Protein AF-A0A200RAP2-F1 (afdb_monomer_lite)

Sequence (108 aa):
MAIATTAAVVMPEDGCTEELTEMSPCLPYISSPQSNLSSSPSNSCCVQFNWAFDTGRVTCLCHLIHQPFLMGFHVSVTRILSLSSICPRTDAAKFPSRISLKDFCEGT

Radius of gyration: 17.09 Å; chains: 1; bounding box: 29×46×60 Å

Structure (mmCIF, N/CA/C/O backbone):
data_AF-A0A200RAP2-F1
#
_entry.id   AF-A0A200RAP2-F1
#
loop_
_atom_site.group_PDB
_atom_site.id
_atom_site.type_symbol
_atom_site.label_atom_id
_atom_site.label_alt_id
_atom_site.label_comp_id
_atom_site.label_asym_id
_atom_site.label_entity_id
_atom_site.label_seq_id
_atom_site.pdbx_PDB_ins_code
_atom_site.Cartn_x
_atom_site.Cartn_y
_atom_site.Cartn_z
_atom_site.occupancy
_atom_site.B_iso_or_equiv
_atom_site.auth_seq_id
_atom_site.auth_comp_id
_atom_site.auth_asym_id
_atom_site.auth_atom_id
_atom_site.pdbx_PDB_model_num
ATOM 1 N N . MET A 1 1 ? 16.059 -27.310 42.584 1.00 37.50 1 MET A N 1
ATOM 2 C CA . MET A 1 1 ? 16.385 -26.341 41.516 1.00 37.50 1 MET A CA 1
ATOM 3 C C . MET A 1 1 ? 15.495 -26.678 40.331 1.00 37.50 1 MET A C 1
ATOM 5 O O . MET A 1 1 ? 15.626 -27.777 39.815 1.00 37.50 1 MET A O 1
ATOM 9 N N . ALA A 1 2 ? 14.528 -25.825 39.988 1.00 41.88 2 ALA A N 1
ATOM 10 C CA . ALA A 1 2 ? 13.599 -26.057 38.880 1.00 41.88 2 ALA A CA 1
ATOM 11 C C . ALA A 1 2 ? 13.950 -25.096 37.738 1.00 41.88 2 ALA A C 1
ATOM 13 O O . ALA A 1 2 ? 13.946 -23.883 37.931 1.00 41.88 2 ALA A O 1
ATOM 14 N N . ILE A 1 3 ? 14.308 -25.649 36.583 1.00 49.78 3 ILE A N 1
ATOM 15 C CA . ILE A 1 3 ? 14.545 -24.906 35.344 1.00 49.78 3 ILE A CA 1
ATOM 16 C C . ILE A 1 3 ? 13.190 -24.634 34.689 1.00 49.78 3 ILE A C 1
ATOM 18 O O . ILE A 1 3 ? 12.523 -25.553 34.223 1.00 49.78 3 ILE A O 1
ATOM 22 N N . ALA A 1 4 ? 12.764 -23.373 34.700 1.00 50.06 4 ALA A N 1
ATOM 23 C CA . ALA A 1 4 ? 11.610 -22.926 33.938 1.00 50.06 4 ALA A CA 1
ATOM 24 C C . ALA A 1 4 ? 12.027 -22.790 32.468 1.00 50.06 4 ALA A C 1
ATOM 26 O O . ALA A 1 4 ? 12.693 -21.831 32.087 1.00 50.06 4 ALA A O 1
ATOM 27 N N . THR A 1 5 ? 11.662 -23.767 31.644 1.00 55.59 5 THR A N 1
ATOM 28 C CA . THR A 1 5 ? 11.638 -23.619 30.189 1.00 55.59 5 THR A CA 1
ATOM 29 C C . THR A 1 5 ? 10.433 -22.758 29.831 1.00 55.59 5 THR A C 1
ATOM 31 O O . THR A 1 5 ? 9.314 -23.247 29.689 1.00 55.59 5 THR A O 1
ATOM 34 N N . THR A 1 6 ? 10.638 -21.449 29.714 1.00 54.50 6 THR A N 1
ATOM 35 C CA . THR A 1 6 ? 9.684 -20.585 29.022 1.00 54.50 6 THR A CA 1
ATOM 36 C C . THR A 1 6 ? 9.646 -21.018 27.563 1.00 54.50 6 THR A C 1
ATOM 38 O O . THR A 1 6 ? 10.637 -20.918 26.841 1.00 54.50 6 THR A O 1
ATOM 41 N N . ALA A 1 7 ? 8.502 -21.557 27.145 1.00 56.03 7 ALA A N 1
ATOM 42 C CA . ALA A 1 7 ? 8.200 -21.780 25.744 1.00 56.03 7 ALA A CA 1
ATOM 43 C C . ALA A 1 7 ? 8.380 -20.448 25.009 1.00 56.03 7 ALA A C 1
ATOM 45 O O . ALA A 1 7 ? 7.708 -19.466 25.330 1.00 56.03 7 ALA A O 1
ATOM 46 N N . ALA A 1 8 ? 9.308 -20.404 24.054 1.00 54.09 8 ALA A N 1
ATOM 47 C CA . ALA A 1 8 ? 9.323 -19.337 23.074 1.00 54.09 8 ALA A CA 1
ATOM 48 C C . ALA A 1 8 ? 7.969 -19.395 22.362 1.00 54.09 8 ALA A C 1
ATOM 50 O O . ALA A 1 8 ? 7.665 -20.367 21.668 1.00 54.09 8 ALA A O 1
ATOM 51 N N . VAL A 1 9 ? 7.125 -18.395 22.604 1.00 47.84 9 VAL A N 1
ATOM 52 C CA . VAL A 1 9 ? 5.969 -18.123 21.756 1.00 47.84 9 VAL A CA 1
ATOM 53 C C . VAL A 1 9 ? 6.564 -17.760 20.405 1.00 47.84 9 VAL A C 1
ATOM 55 O O . VAL A 1 9 ? 6.994 -16.633 20.192 1.00 47.84 9 VAL A O 1
ATOM 58 N N . VAL A 1 10 ? 6.681 -18.746 19.520 1.00 50.34 10 VAL A N 1
ATOM 59 C CA . VAL A 1 10 ? 6.954 -18.491 18.111 1.00 50.34 10 VAL A CA 1
ATOM 60 C C . VAL A 1 10 ? 5.642 -17.945 17.564 1.00 50.34 10 VAL A C 1
ATOM 62 O O . VAL A 1 10 ? 4.779 -18.694 17.108 1.00 50.34 10 VAL A O 1
ATOM 65 N N . MET A 1 11 ? 5.426 -16.643 17.744 1.00 47.38 11 MET A N 1
ATOM 66 C CA . MET A 1 11 ? 4.393 -15.944 16.995 1.00 47.38 11 MET A CA 1
ATOM 67 C C . MET A 1 11 ? 4.786 -16.085 15.512 1.00 47.38 11 MET A C 1
ATOM 69 O O . MET A 1 11 ? 5.976 -16.065 15.201 1.00 47.38 11 MET A O 1
ATOM 73 N N . PRO A 1 12 ? 3.858 -16.309 14.574 1.00 46.38 12 PRO A N 1
ATOM 74 C CA . PRO A 1 12 ? 4.171 -16.135 13.161 1.00 46.38 12 PRO A CA 1
ATOM 75 C C . PRO A 1 12 ? 4.514 -14.646 12.960 1.00 46.38 12 PRO A C 1
ATOM 77 O O . PRO A 1 12 ? 3.617 -13.814 12.874 1.00 46.38 12 PRO A O 1
ATOM 80 N N . GLU A 1 13 ? 5.797 -14.280 13.029 1.00 49.12 13 GLU A N 1
ATOM 81 C CA . GLU A 1 13 ? 6.250 -12.885 13.202 1.00 49.12 13 GLU A CA 1
ATOM 82 C C . GLU A 1 13 ? 6.386 -12.103 11.892 1.00 49.12 13 GLU A C 1
ATOM 84 O O . GLU A 1 13 ? 7.290 -11.295 11.750 1.00 49.12 13 GLU A O 1
ATOM 89 N N . ASP A 1 14 ? 5.468 -12.276 10.949 1.00 58.53 14 ASP A N 1
ATOM 90 C CA . ASP A 1 14 ? 5.242 -11.248 9.927 1.00 58.53 14 ASP A CA 1
ATOM 91 C C . ASP A 1 14 ? 3.802 -10.759 10.085 1.00 58.53 14 ASP A C 1
ATOM 93 O O . ASP A 1 14 ? 2.923 -10.955 9.246 1.00 58.53 14 ASP A O 1
ATOM 97 N N . GLY A 1 15 ? 3.527 -10.161 11.245 1.00 73.44 15 GLY A N 1
ATOM 98 C CA . GLY A 1 15 ? 2.328 -9.352 11.407 1.00 73.44 15 GLY A CA 1
ATOM 99 C C . GLY A 1 15 ? 2.391 -8.158 10.455 1.00 73.44 15 GLY A C 1
ATOM 100 O O . GLY A 1 15 ? 3.454 -7.596 10.210 1.00 73.44 15 GLY A O 1
ATOM 101 N N . CYS A 1 16 ? 1.244 -7.703 9.962 1.00 81.75 16 CYS A N 1
ATOM 102 C CA . CYS A 1 16 ? 1.189 -6.582 9.022 1.00 81.75 16 CYS A CA 1
ATOM 103 C C . CYS A 1 16 ? 1.646 -5.231 9.595 1.00 81.75 16 CYS A C 1
ATOM 105 O O . CYS A 1 16 ? 1.628 -4.235 8.886 1.00 81.75 16 CYS A O 1
ATOM 107 N N . THR A 1 17 ? 2.046 -5.157 10.863 1.00 84.44 17 THR A N 1
ATOM 108 C CA . THR A 1 17 ? 2.414 -3.910 11.541 1.00 84.44 17 THR A CA 1
ATOM 109 C C . THR A 1 17 ? 3.593 -3.198 10.883 1.00 84.44 17 THR A C 1
ATOM 111 O O . THR A 1 17 ? 3.511 -1.990 10.672 1.00 84.44 17 THR A O 1
ATOM 114 N N . GLU A 1 18 ? 4.671 -3.913 10.553 1.00 84.62 18 GLU A N 1
ATOM 115 C CA . GLU A 1 18 ? 5.845 -3.321 9.891 1.00 84.62 18 GLU A CA 1
ATOM 116 C C . GLU A 1 18 ? 5.463 -2.798 8.505 1.00 84.62 18 GLU A C 1
ATOM 118 O O . GLU A 1 18 ? 5.650 -1.622 8.202 1.00 84.62 18 GLU A O 1
ATOM 123 N N . GLU A 1 19 ? 4.765 -3.627 7.734 1.00 86.06 19 GLU A N 1
ATOM 124 C CA . GLU A 1 19 ? 4.291 -3.284 6.399 1.00 86.06 19 GLU A CA 1
ATOM 125 C C . GLU A 1 19 ? 3.381 -2.057 6.376 1.00 86.06 19 GLU A C 1
ATOM 127 O O . GLU A 1 19 ? 3.510 -1.135 5.570 1.00 86.06 19 GLU A O 1
ATOM 132 N N . LEU A 1 20 ? 2.437 -2.030 7.307 1.00 84.50 20 LEU A N 1
ATOM 133 C CA . LEU A 1 20 ? 1.499 -0.938 7.459 1.00 84.50 20 LEU A CA 1
ATOM 134 C C . LEU A 1 20 ? 2.191 0.332 7.970 1.00 84.50 20 LEU A C 1
ATOM 136 O O . LEU A 1 20 ? 1.756 1.437 7.638 1.00 84.50 20 LEU A O 1
ATOM 140 N N . THR A 1 21 ? 3.285 0.193 8.723 1.00 87.31 21 THR A N 1
ATOM 141 C CA . THR A 1 21 ? 4.147 1.314 9.122 1.00 87.31 21 THR A CA 1
ATOM 142 C C . THR A 1 21 ? 4.885 1.883 7.915 1.00 87.31 21 THR A C 1
ATOM 144 O O . THR A 1 21 ? 4.947 3.105 7.753 1.00 87.31 21 THR A O 1
ATOM 147 N N . GLU A 1 22 ? 5.366 1.034 7.011 1.00 88.44 22 GLU A N 1
ATOM 148 C CA . GLU A 1 22 ? 5.960 1.468 5.748 1.00 88.44 22 GLU A CA 1
ATOM 149 C C . GLU A 1 22 ? 4.955 2.156 4.815 1.00 88.44 22 GLU A C 1
ATOM 151 O O . GLU A 1 22 ? 5.338 3.028 4.034 1.00 88.44 22 GLU A O 1
ATOM 156 N N . MET A 1 23 ? 3.660 1.840 4.939 1.00 85.94 23 MET A N 1
ATOM 157 C CA . MET A 1 23 ? 2.569 2.543 4.249 1.00 85.94 23 MET A CA 1
ATOM 158 C C . MET A 1 23 ? 2.178 3.877 4.907 1.00 85.94 23 MET A C 1
ATOM 160 O O . MET A 1 23 ? 1.308 4.586 4.388 1.00 85.94 23 MET A O 1
ATOM 164 N N . SER A 1 24 ? 2.824 4.283 6.008 1.00 89.00 24 SER A N 1
ATOM 165 C CA . SER A 1 24 ? 2.564 5.570 6.673 1.00 89.00 24 SER A CA 1
ATOM 166 C C . SER A 1 24 ? 2.610 6.804 5.747 1.00 89.00 24 SER A C 1
ATOM 168 O O . SER A 1 24 ? 1.767 7.692 5.923 1.00 89.00 24 SER A O 1
ATOM 170 N N . PRO A 1 25 ? 3.463 6.883 4.697 1.00 91.62 25 PRO A N 1
ATOM 171 C CA . PRO A 1 25 ? 3.454 8.012 3.767 1.00 91.62 25 PRO A CA 1
ATOM 172 C C . PRO A 1 25 ? 2.157 8.139 2.954 1.00 91.62 25 PRO A C 1
ATOM 174 O O . PRO A 1 25 ? 1.895 9.206 2.396 1.00 91.62 25 PRO A O 1
ATOM 177 N N . CYS A 1 26 ? 1.343 7.079 2.874 1.00 91.69 26 CYS A N 1
ATOM 178 C CA . CYS A 1 26 ? 0.046 7.085 2.199 1.00 91.69 26 CYS A CA 1
ATOM 179 C C . CYS A 1 26 ? -1.094 7.621 3.071 1.00 91.69 26 CYS A C 1
ATOM 181 O O . CYS A 1 26 ? -2.123 8.032 2.527 1.00 91.69 26 CYS A O 1
ATOM 183 N N . LEU A 1 27 ? -0.927 7.664 4.400 1.00 89.94 27 LEU A N 1
ATOM 184 C CA . LEU A 1 27 ? -1.970 8.082 5.347 1.00 89.94 27 LEU A CA 1
ATOM 185 C C . LEU A 1 27 ? -2.601 9.443 5.032 1.00 89.94 27 LEU A C 1
ATOM 187 O O . LEU A 1 27 ? -3.831 9.524 5.080 1.00 89.94 27 LEU A O 1
ATOM 191 N N . PRO A 1 28 ? -1.844 10.493 4.648 1.00 90.06 28 PRO A N 1
ATOM 192 C CA . PRO A 1 28 ? -2.437 11.786 4.311 1.00 90.06 28 PRO A CA 1
ATOM 193 C C . PRO A 1 28 ? -3.416 11.718 3.136 1.00 90.06 28 PRO A C 1
ATOM 195 O O . PRO A 1 28 ? -4.294 12.569 3.028 1.00 90.06 28 PRO A O 1
ATOM 198 N N . TYR A 1 29 ? -3.264 10.732 2.248 1.00 91.19 29 TYR A N 1
ATOM 199 C CA . TYR A 1 29 ? -4.171 10.505 1.131 1.00 91.19 29 TYR A CA 1
ATOM 200 C C . TYR A 1 29 ? -5.314 9.564 1.510 1.00 91.19 29 TYR A C 1
ATOM 202 O O . TYR A 1 29 ? -6.465 9.907 1.260 1.00 91.19 29 TYR A O 1
ATOM 210 N N . ILE A 1 30 ? -5.025 8.407 2.116 1.00 90.00 30 ILE A N 1
ATOM 211 C CA . ILE A 1 30 ? -6.030 7.356 2.348 1.00 90.00 30 ILE A CA 1
ATOM 212 C C . ILE A 1 30 ? -6.932 7.604 3.553 1.00 90.00 30 ILE A C 1
ATOM 214 O O . ILE A 1 30 ? -7.955 6.942 3.681 1.00 90.00 30 ILE A O 1
ATOM 218 N N . SER A 1 31 ? -6.590 8.534 4.441 1.00 88.50 31 S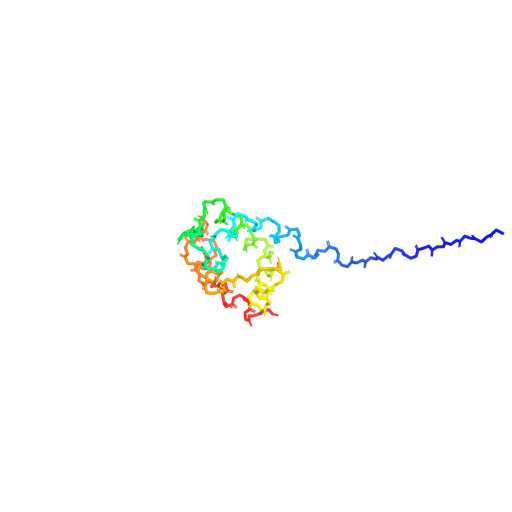ER A N 1
ATOM 219 C CA . SER A 1 31 ? -7.445 8.869 5.581 1.00 88.50 31 SER A CA 1
ATOM 220 C C . SER A 1 31 ? -8.760 9.518 5.122 1.00 88.50 31 SER A C 1
ATOM 222 O O . SER A 1 31 ? -8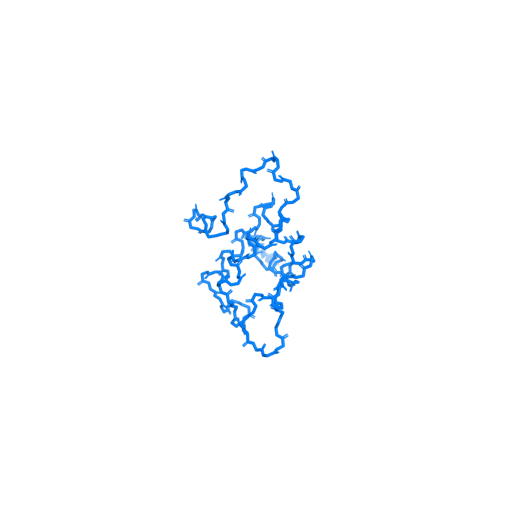.853 10.097 4.036 1.00 88.50 31 SER A O 1
ATOM 224 N N . SER A 1 32 ? -9.813 9.408 5.932 1.00 76.12 32 SER A N 1
ATOM 225 C CA . SER A 1 32 ? -11.093 10.060 5.624 1.00 76.12 32 SER A CA 1
ATOM 226 C C . SER A 1 32 ? -10.992 11.577 5.753 1.00 76.12 32 SER A C 1
ATOM 228 O O . SER A 1 32 ? -10.421 12.041 6.738 1.00 76.12 32 SER A O 1
ATOM 230 N N . PRO A 1 33 ? -11.550 12.355 4.806 1.00 65.12 33 PRO A N 1
ATOM 231 C CA . PRO A 1 33 ? -11.357 13.800 4.720 1.00 65.12 33 PRO A CA 1
ATOM 232 C C . PRO A 1 33 ? -11.770 14.509 6.009 1.00 65.12 33 PRO A C 1
ATOM 234 O O 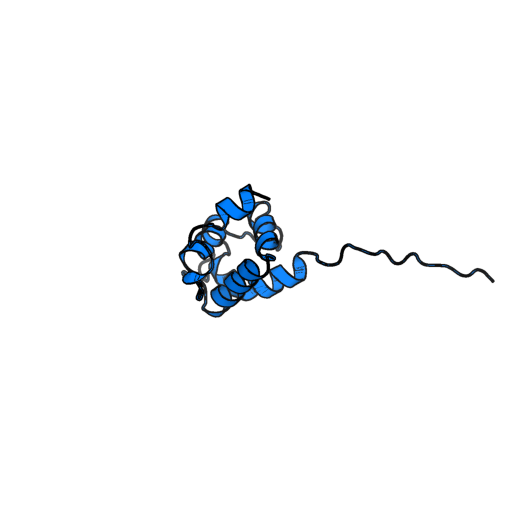. PRO A 1 33 ? -12.942 14.762 6.266 1.00 65.12 33 PRO A O 1
ATOM 237 N N . GLN A 1 34 ? -10.765 14.869 6.794 1.00 65.50 34 GLN A N 1
ATOM 238 C CA . GLN A 1 34 ? -10.771 16.059 7.629 1.00 65.50 34 GLN A CA 1
ATOM 239 C C . GLN A 1 34 ? -10.038 17.122 6.809 1.00 65.50 34 GLN A C 1
ATOM 241 O O . GLN A 1 34 ? -9.137 16.769 6.052 1.00 65.50 34 GLN A O 1
ATOM 246 N N . SER A 1 35 ? -10.421 18.394 6.898 1.00 56.53 35 SER A N 1
ATOM 247 C CA . SER A 1 35 ? -10.061 19.502 5.986 1.00 56.53 35 SER A CA 1
ATOM 248 C C . SER A 1 35 ? -8.563 19.725 5.660 1.00 56.53 35 SER A C 1
ATOM 250 O O . SER A 1 35 ? -8.244 20.630 4.899 1.00 56.53 35 SER A O 1
ATOM 252 N N . ASN A 1 36 ? -7.655 18.916 6.213 1.00 69.44 36 ASN A N 1
ATOM 253 C CA . ASN A 1 36 ? -6.201 18.938 6.054 1.00 69.44 36 ASN A CA 1
ATOM 254 C C . ASN A 1 36 ? -5.622 17.712 5.309 1.00 69.44 36 ASN A C 1
ATOM 256 O O . ASN A 1 36 ? -4.413 17.494 5.351 1.00 69.44 36 ASN A O 1
ATOM 260 N N . LEU A 1 37 ? -6.446 16.876 4.668 1.00 78.25 37 LEU A N 1
ATOM 261 C CA . LEU A 1 37 ? -5.958 15.698 3.941 1.00 78.25 37 LEU A CA 1
ATOM 262 C C . LEU A 1 37 ? -5.582 15.987 2.487 1.00 78.25 37 LEU A C 1
ATOM 264 O O . LEU A 1 37 ? -6.181 16.823 1.810 1.00 78.25 37 LEU A O 1
ATOM 268 N N . SER A 1 38 ? -4.599 15.237 1.989 1.00 83.25 38 SER A N 1
ATOM 269 C CA . SER A 1 38 ? -4.097 15.379 0.626 1.00 83.25 38 SER A CA 1
ATOM 270 C C . SER A 1 38 ? -5.117 14.880 -0.398 1.00 83.25 38 SER A C 1
ATOM 272 O O . SER A 1 38 ? -5.771 13.852 -0.212 1.00 83.25 38 SER A O 1
ATOM 274 N N . SER A 1 39 ? -5.227 15.582 -1.526 1.00 85.94 39 SER A N 1
ATOM 275 C CA . SER A 1 39 ? -6.059 15.153 -2.663 1.00 85.94 39 SER A CA 1
ATOM 276 C C . SER A 1 39 ? -5.369 14.115 -3.558 1.00 85.94 39 SER A C 1
ATOM 278 O O . SER A 1 39 ? -6.033 13.497 -4.384 1.00 85.94 39 SER A O 1
ATOM 280 N N . SER A 1 40 ? -4.061 13.899 -3.380 1.00 88.81 40 SER A N 1
ATOM 281 C CA . SER A 1 40 ? -3.244 12.951 -4.148 1.00 88.81 40 SER A CA 1
ATOM 282 C C . SER A 1 40 ? -2.249 12.218 -3.237 1.00 88.81 40 SER A C 1
ATOM 284 O O . SER A 1 40 ? -1.772 12.822 -2.269 1.00 88.81 40 SER A O 1
ATOM 286 N N . PRO A 1 41 ? -1.892 10.951 -3.514 1.00 90.94 41 PRO A N 1
ATOM 287 C CA . PRO A 1 41 ? -0.761 10.306 -2.858 1.00 90.94 41 PRO A CA 1
ATOM 288 C C . PRO A 1 41 ? 0.538 11.073 -3.137 1.00 90.94 41 PRO A C 1
ATOM 290 O O . PRO A 1 41 ? 0.701 11.706 -4.183 1.00 90.94 41 PRO A O 1
ATOM 293 N N . SER A 1 42 ? 1.458 11.026 -2.176 1.00 92.31 42 SER A N 1
ATOM 294 C CA . SER A 1 42 ? 2.826 11.514 -2.341 1.00 92.31 42 SER A CA 1
ATOM 295 C C . SER A 1 42 ? 3.648 10.544 -3.198 1.00 92.31 42 SER A C 1
ATOM 297 O O . SER A 1 42 ? 3.300 9.371 -3.341 1.00 92.31 42 SER A O 1
ATOM 299 N N . ASN A 1 43 ? 4.791 10.997 -3.724 1.00 91.56 43 ASN A N 1
ATOM 300 C CA . ASN A 1 43 ? 5.701 10.102 -4.447 1.00 91.56 43 ASN A CA 1
ATOM 301 C C . ASN A 1 43 ? 6.204 8.954 -3.554 1.00 91.56 43 ASN A C 1
ATOM 303 O O . ASN A 1 43 ? 6.268 7.814 -3.999 1.00 91.56 43 ASN A O 1
ATOM 307 N N . SER A 1 44 ? 6.509 9.239 -2.281 1.00 91.56 44 SER A N 1
ATOM 308 C CA . SER A 1 44 ? 6.919 8.217 -1.311 1.00 91.56 44 SER A CA 1
ATOM 309 C C . SER A 1 44 ? 5.822 7.185 -1.057 1.00 91.56 44 SER A C 1
ATOM 311 O O . SER A 1 44 ? 6.129 6.002 -0.982 1.00 91.56 44 SER A O 1
ATOM 313 N N . CYS A 1 45 ? 4.551 7.597 -1.008 1.00 92.75 45 CYS A N 1
ATOM 314 C CA . CYS A 1 45 ? 3.432 6.658 -0.933 1.00 92.75 45 CYS A CA 1
ATOM 315 C C . CYS A 1 45 ? 3.430 5.689 -2.122 1.00 92.75 45 CYS A C 1
ATOM 317 O O . CYS A 1 45 ? 3.337 4.483 -1.924 1.00 92.75 45 CYS A O 1
ATOM 319 N N . CYS A 1 46 ? 3.584 6.194 -3.348 1.00 92.44 46 CYS A N 1
ATOM 320 C CA . CYS A 1 46 ? 3.582 5.331 -4.528 1.00 92.44 46 CYS A CA 1
ATOM 321 C C . CYS A 1 46 ? 4.794 4.395 -4.602 1.00 92.44 46 CYS A C 1
ATOM 323 O O . CYS A 1 46 ? 4.643 3.260 -5.044 1.00 92.44 46 CYS A O 1
ATOM 325 N N . VAL A 1 47 ? 5.972 4.834 -4.146 1.00 91.75 47 VAL A N 1
ATOM 326 C CA . VAL A 1 47 ? 7.158 3.965 -4.045 1.00 91.75 47 VAL A CA 1
ATOM 327 C C . VAL A 1 47 ? 6.888 2.796 -3.101 1.00 91.75 47 VAL A C 1
ATOM 329 O O . VAL A 1 47 ? 7.061 1.648 -3.501 1.00 91.75 47 VAL A O 1
ATOM 332 N N . GLN A 1 48 ? 6.393 3.081 -1.895 1.00 91.31 48 GLN A N 1
ATOM 333 C CA . GLN A 1 48 ? 6.117 2.047 -0.900 1.00 91.31 48 GLN A CA 1
ATOM 334 C C . GLN A 1 48 ? 4.980 1.124 -1.351 1.00 91.31 48 GLN A C 1
ATOM 336 O O . GLN A 1 48 ? 5.107 -0.094 -1.290 1.00 91.31 48 GLN A O 1
ATOM 341 N N . PHE A 1 49 ? 3.900 1.683 -1.897 1.00 90.69 49 PHE A N 1
ATOM 342 C CA . PHE A 1 49 ? 2.788 0.910 -2.443 1.00 90.69 49 PHE A CA 1
ATOM 343 C C . PHE A 1 49 ? 3.231 -0.064 -3.544 1.00 90.69 49 PHE A C 1
ATOM 345 O O . PHE A 1 49 ? 2.845 -1.232 -3.525 1.00 90.69 49 PHE A O 1
ATOM 352 N N . ASN A 1 50 ? 4.058 0.398 -4.488 1.00 88.81 50 ASN A N 1
ATOM 353 C CA . ASN A 1 50 ? 4.598 -0.457 -5.544 1.00 88.81 50 ASN A CA 1
ATOM 354 C C . ASN A 1 50 ? 5.508 -1.548 -4.966 1.00 88.81 50 ASN A C 1
ATOM 356 O O . ASN A 1 50 ? 5.343 -2.710 -5.324 1.00 88.81 50 ASN A O 1
ATOM 360 N N . TRP A 1 51 ? 6.388 -1.202 -4.021 1.00 87.44 51 TRP A N 1
ATOM 361 C CA . TRP A 1 51 ? 7.252 -2.170 -3.344 1.00 87.44 51 TRP A CA 1
ATOM 362 C C . TRP A 1 51 ? 6.454 -3.257 -2.607 1.00 87.44 51 TRP A C 1
ATOM 364 O O . TRP A 1 51 ? 6.747 -4.443 -2.762 1.00 87.44 51 TRP A O 1
ATOM 374 N N . ALA A 1 52 ? 5.390 -2.887 -1.888 1.00 87.19 52 ALA A N 1
ATOM 375 C CA . ALA A 1 52 ? 4.499 -3.841 -1.226 1.00 87.19 52 ALA A CA 1
ATOM 376 C C . ALA A 1 52 ? 3.796 -4.758 -2.247 1.00 87.19 52 ALA A C 1
ATOM 378 O O . ALA A 1 52 ? 3.634 -5.959 -2.024 1.00 87.19 52 ALA A O 1
ATOM 379 N N . PHE A 1 53 ? 3.407 -4.216 -3.404 1.00 85.75 53 PHE A N 1
ATOM 380 C CA . PHE A 1 53 ? 2.849 -4.995 -4.514 1.00 85.75 53 PHE A CA 1
ATOM 381 C C . PHE A 1 53 ? 3.864 -5.946 -5.160 1.00 85.75 53 PHE A C 1
ATOM 383 O O . PHE A 1 53 ? 3.496 -7.052 -5.554 1.00 85.75 53 PHE A O 1
ATOM 390 N N . ASP A 1 54 ? 5.120 -5.525 -5.312 1.00 84.44 54 ASP A N 1
ATOM 391 C CA . ASP A 1 54 ? 6.203 -6.327 -5.896 1.00 84.44 54 ASP A CA 1
ATOM 392 C C . ASP A 1 54 ? 6.635 -7.474 -4.972 1.00 84.44 54 ASP A C 1
ATOM 394 O O . ASP A 1 54 ? 7.004 -8.549 -5.444 1.00 84.44 54 ASP A O 1
ATOM 398 N N . THR A 1 55 ? 6.558 -7.265 -3.658 1.00 84.31 55 THR A N 1
ATOM 399 C CA . THR A 1 55 ? 6.975 -8.228 -2.627 1.00 84.31 55 THR A CA 1
ATOM 400 C C . THR A 1 55 ? 5.836 -9.111 -2.106 1.00 84.31 55 THR A C 1
ATOM 402 O O . THR A 1 55 ? 6.075 -9.994 -1.286 1.00 84.31 55 THR A O 1
ATOM 405 N N . GLY A 1 56 ? 4.595 -8.892 -2.562 1.00 81.44 56 GLY A N 1
ATOM 406 C CA . GLY A 1 56 ? 3.397 -9.610 -2.096 1.00 81.44 56 GLY A CA 1
ATOM 407 C C . GLY A 1 56 ? 2.878 -9.149 -0.728 1.00 81.44 56 GLY A C 1
ATOM 408 O O . GLY A 1 56 ? 1.830 -9.603 -0.260 1.00 81.44 56 GLY A O 1
ATOM 409 N N . ARG A 1 57 ? 3.569 -8.197 -0.104 1.00 84.56 57 ARG A N 1
ATOM 410 C CA . ARG A 1 57 ? 3.211 -7.624 1.190 1.00 84.56 57 ARG A CA 1
ATOM 411 C C . ARG A 1 57 ? 1.990 -6.690 1.122 1.00 84.56 57 ARG A C 1
ATOM 413 O O . ARG A 1 57 ? 1.367 -6.387 2.136 1.00 84.56 57 ARG A O 1
ATOM 420 N N . VAL A 1 58 ? 1.541 -6.345 -0.089 1.00 85.75 58 VAL A N 1
ATOM 421 C CA . VAL A 1 58 ? 0.271 -5.646 -0.353 1.00 85.75 58 VAL A CA 1
ATOM 422 C C . VAL A 1 58 ? -0.951 -6.342 0.265 1.00 85.75 58 VAL A C 1
ATOM 424 O O . VAL A 1 58 ? -1.934 -5.681 0.589 1.00 85.75 58 VAL A O 1
ATOM 427 N N . THR A 1 59 ? -0.882 -7.648 0.530 1.00 87.06 59 THR A N 1
ATOM 428 C CA . THR A 1 59 ? -1.915 -8.393 1.273 1.00 87.06 59 THR A CA 1
ATOM 429 C C . THR A 1 59 ? -2.269 -7.723 2.609 1.00 87.06 59 THR A C 1
ATOM 431 O O . THR A 1 59 ? -3.429 -7.703 3.015 1.00 87.06 59 THR A O 1
ATOM 434 N N . CYS A 1 60 ? -1.309 -7.053 3.251 1.00 86.69 60 CYS A N 1
ATOM 435 C CA . CYS A 1 60 ? -1.545 -6.301 4.478 1.00 86.69 60 CYS A CA 1
ATOM 436 C C . CYS A 1 60 ? -2.479 -5.094 4.308 1.00 86.69 60 CYS A C 1
ATOM 438 O O . CYS A 1 60 ? -3.227 -4.757 5.229 1.00 86.69 60 CYS A O 1
ATOM 440 N N . LEU A 1 61 ? -2.513 -4.472 3.126 1.00 86.06 61 LEU A N 1
ATOM 441 C CA . LEU A 1 61 ? -3.488 -3.424 2.807 1.00 86.06 61 LEU A CA 1
ATOM 442 C C . LEU A 1 61 ? -4.912 -3.979 2.690 1.00 86.06 61 LEU A C 1
ATOM 444 O O . LEU A 1 61 ? -5.864 -3.248 2.967 1.00 86.06 61 LEU A O 1
ATOM 448 N N . CYS A 1 62 ? -5.082 -5.260 2.351 1.00 89.25 62 CYS A N 1
ATOM 449 C CA . CYS A 1 62 ? -6.402 -5.886 2.316 1.00 89.25 62 CYS A CA 1
ATOM 450 C C . CYS A 1 62 ? -7.048 -5.896 3.707 1.00 89.25 62 CYS A C 1
ATOM 452 O O . CYS A 1 62 ? -8.239 -5.610 3.831 1.00 89.25 62 CYS A O 1
ATOM 454 N N . HIS A 1 63 ? -6.269 -6.077 4.780 1.00 87.75 63 HIS A N 1
ATOM 455 C CA . HIS A 1 63 ? -6.795 -5.945 6.142 1.00 87.75 63 HIS A CA 1
ATOM 456 C C . HIS A 1 63 ? -7.355 -4.547 6.429 1.00 87.75 63 HIS A C 1
ATOM 458 O O . HIS A 1 63 ? -8.384 -4.440 7.090 1.00 87.75 63 HIS A O 1
ATOM 464 N N . LEU A 1 64 ? -6.754 -3.480 5.887 1.00 83.56 64 LEU A N 1
ATOM 465 C CA . LEU A 1 64 ? -7.298 -2.121 6.009 1.00 83.56 64 LEU A CA 1
ATOM 466 C C . LEU A 1 64 ? -8.577 -1.914 5.187 1.00 83.56 64 LEU A C 1
ATOM 468 O O . LEU A 1 64 ? -9.430 -1.119 5.576 1.00 83.56 64 LEU A O 1
ATOM 472 N N . ILE A 1 65 ? -8.724 -2.621 4.065 1.00 88.38 65 ILE A N 1
ATOM 473 C CA . ILE A 1 65 ? -9.947 -2.602 3.251 1.00 88.38 65 ILE A CA 1
ATOM 474 C C . ILE A 1 65 ? -11.100 -3.279 4.005 1.00 88.38 65 ILE A C 1
ATOM 476 O O . ILE A 1 65 ? -12.203 -2.735 4.047 1.00 88.38 65 ILE A O 1
ATOM 480 N N . HIS A 1 66 ? -10.842 -4.424 4.643 1.00 87.31 66 HIS A N 1
ATOM 481 C CA . HIS A 1 66 ? -11.842 -5.142 5.439 1.00 87.31 66 HIS A CA 1
ATOM 482 C C . HIS A 1 66 ? -12.117 -4.485 6.801 1.00 87.31 66 HIS A C 1
ATOM 484 O O . HIS A 1 66 ? -13.247 -4.524 7.288 1.00 87.31 66 HIS A O 1
ATOM 490 N N . GLN A 1 67 ? -11.103 -3.876 7.421 1.00 86.94 67 GLN A N 1
ATOM 491 C CA . GLN A 1 67 ? -11.180 -3.228 8.732 1.00 86.94 67 GLN A CA 1
ATOM 492 C C . GLN A 1 67 ? -10.612 -1.796 8.679 1.00 86.94 67 GLN A C 1
ATOM 494 O O . GLN A 1 67 ? -9.510 -1.534 9.166 1.00 86.94 67 GLN A O 1
ATOM 499 N N . PRO A 1 68 ? -11.380 -0.815 8.172 1.00 83.69 68 PRO A N 1
ATOM 500 C CA . PRO A 1 68 ? -10.913 0.563 7.972 1.00 83.69 68 PRO A CA 1
ATOM 501 C C . PRO A 1 68 ? -10.708 1.375 9.265 1.00 83.69 68 PRO A C 1
ATOM 503 O O . PRO A 1 68 ? -10.419 2.568 9.208 1.00 83.69 68 PRO A O 1
ATOM 506 N N . PHE A 1 69 ? -10.869 0.757 10.438 1.00 83.06 69 PHE A N 1
ATOM 507 C CA . PHE A 1 69 ? -10.592 1.364 11.744 1.00 83.06 69 PHE A CA 1
ATOM 508 C C . PHE A 1 69 ? -9.378 0.734 12.452 1.00 83.06 69 PHE A C 1
ATOM 510 O O . PHE A 1 69 ? -9.076 1.073 13.592 1.00 83.06 69 PHE A O 1
ATOM 517 N N . LEU A 1 70 ? -8.653 -0.175 11.791 1.00 79.56 70 LEU A N 1
ATOM 518 C CA . LEU A 1 70 ? -7.573 -0.952 12.412 1.00 79.56 70 LEU A CA 1
ATOM 519 C C . LEU A 1 70 ? -6.423 -0.078 12.948 1.00 79.56 70 LEU A C 1
ATOM 521 O O . LEU A 1 70 ? -5.762 -0.455 13.908 1.00 79.56 70 LEU A O 1
ATOM 525 N N . MET A 1 71 ? -6.236 1.125 12.397 1.00 73.44 71 MET A N 1
ATOM 526 C CA . MET A 1 71 ? -5.233 2.093 12.862 1.00 73.44 71 MET A CA 1
ATOM 527 C C . MET A 1 71 ? -5.731 3.077 13.937 1.00 73.44 71 MET A C 1
ATOM 529 O O . MET A 1 71 ? -5.048 4.050 14.246 1.00 73.44 71 MET A O 1
ATOM 533 N N . GLY A 1 72 ? -6.928 2.875 14.495 1.00 81.81 72 GLY A N 1
ATOM 534 C CA . GLY A 1 72 ? -7.518 3.782 15.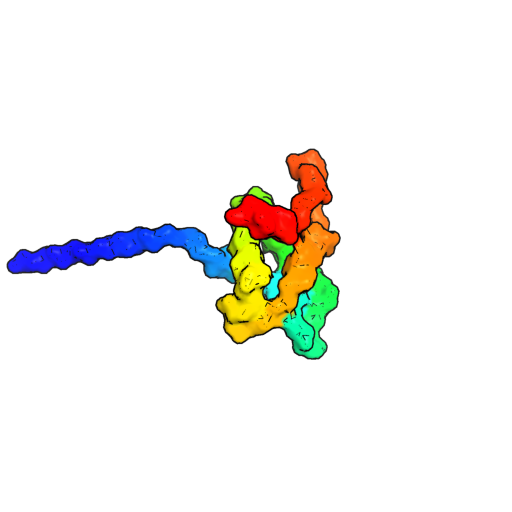490 1.00 81.81 72 GLY A CA 1
ATOM 535 C C . GLY A 1 72 ? -8.083 5.087 14.910 1.00 81.81 72 GLY A C 1
ATOM 536 O O . GLY A 1 72 ? -8.557 5.941 15.656 1.00 81.81 72 GLY A O 1
ATOM 537 N N . PHE A 1 73 ? -8.071 5.240 13.584 1.00 82.81 73 PHE A N 1
ATOM 538 C CA . PHE A 1 73 ? -8.746 6.304 12.842 1.00 82.81 73 PHE A CA 1
ATOM 539 C C . PHE A 1 73 ? -9.394 5.738 11.576 1.00 82.81 73 PHE A C 1
ATOM 541 O O . PHE A 1 73 ? -9.046 4.652 11.116 1.00 82.81 73 PHE A O 1
ATOM 548 N N . HIS A 1 74 ? -10.353 6.477 11.016 1.00 85.88 74 HIS A N 1
ATOM 549 C CA . HIS A 1 74 ? -11.114 6.026 9.854 1.00 85.88 74 HIS A CA 1
ATOM 550 C C . HIS A 1 74 ? -10.359 6.290 8.545 1.00 85.88 74 HIS A C 1
ATOM 552 O O . HIS A 1 74 ? -10.203 7.443 8.120 1.00 85.88 74 HIS A O 1
ATOM 558 N N . VAL A 1 75 ? -9.944 5.224 7.862 1.00 88.00 75 VAL A N 1
ATOM 559 C CA . VAL A 1 75 ? -9.430 5.303 6.489 1.00 88.00 75 VAL A CA 1
ATOM 560 C C . VAL A 1 75 ? -10.560 5.199 5.466 1.00 88.00 75 VAL A C 1
ATOM 562 O O . VAL A 1 75 ? -11.607 4.606 5.706 1.00 88.00 75 VAL A O 1
ATOM 565 N N . SER A 1 76 ? -10.364 5.808 4.303 1.00 90.50 76 SER A N 1
ATOM 566 C CA . SER A 1 76 ? -11.276 5.735 3.170 1.00 90.50 76 SER A CA 1
ATOM 567 C C . SER A 1 76 ? -10.868 4.584 2.255 1.00 90.50 76 SER A C 1
ATOM 569 O O . SER A 1 76 ? -9.917 4.697 1.481 1.00 90.50 76 SER A O 1
ATOM 571 N N . VAL A 1 77 ? -11.634 3.492 2.294 1.00 89.88 77 VAL A N 1
ATOM 572 C CA . VAL A 1 77 ? -11.428 2.315 1.429 1.00 89.88 77 VAL A CA 1
ATOM 573 C C . VAL A 1 77 ? -11.370 2.706 -0.049 1.00 89.88 77 VAL A C 1
ATOM 575 O O . VAL A 1 77 ? -10.497 2.249 -0.780 1.00 89.88 77 VAL A O 1
ATOM 578 N N . THR A 1 78 ? -12.232 3.626 -0.488 1.00 90.69 78 THR A N 1
ATOM 579 C CA . THR A 1 78 ? -12.243 4.124 -1.871 1.00 90.69 78 THR A CA 1
ATOM 580 C C . THR A 1 78 ? -10.901 4.729 -2.279 1.00 90.69 78 THR A C 1
ATOM 582 O O . THR A 1 78 ? -10.442 4.503 -3.397 1.00 90.69 78 THR A O 1
ATOM 585 N N . ARG A 1 79 ? -10.257 5.469 -1.367 1.00 91.19 79 ARG A N 1
ATOM 586 C CA . ARG A 1 79 ? -8.943 6.073 -1.605 1.00 91.19 79 ARG A CA 1
ATOM 587 C C . ARG A 1 79 ? -7.808 5.055 -1.547 1.00 91.19 79 ARG A C 1
ATOM 589 O O . ARG A 1 79 ? -6.831 5.191 -2.270 1.00 91.19 79 ARG A O 1
ATOM 596 N N . ILE A 1 80 ? -7.933 4.020 -0.721 1.00 90.31 80 ILE A N 1
ATOM 597 C CA . ILE A 1 80 ? -6.976 2.906 -0.706 1.00 90.31 80 ILE A CA 1
ATOM 598 C C . ILE A 1 80 ? -7.005 2.188 -2.060 1.00 90.31 80 ILE A C 1
ATOM 600 O O . ILE A 1 80 ? -5.970 2.011 -2.696 1.00 90.31 80 ILE A O 1
ATOM 604 N N . LEU A 1 81 ? -8.196 1.844 -2.552 1.00 90.75 81 LEU A N 1
ATOM 605 C CA . LEU A 1 81 ? -8.366 1.144 -3.826 1.00 90.75 81 LEU A CA 1
ATOM 606 C C . LEU A 1 81 ? -7.876 1.967 -5.030 1.00 90.75 81 LEU A C 1
ATOM 608 O O . LEU A 1 81 ? -7.310 1.400 -5.972 1.00 90.75 81 LEU A O 1
ATOM 612 N N . SER A 1 82 ? -8.039 3.295 -4.999 1.00 91.50 82 SER A N 1
ATOM 613 C CA . SER A 1 82 ? -7.574 4.180 -6.074 1.00 91.50 82 SER A CA 1
ATOM 614 C C . SER A 1 82 ? -6.051 4.307 -6.161 1.00 91.50 82 SER A C 1
ATOM 616 O O . SER A 1 82 ? -5.565 4.714 -7.217 1.00 91.50 82 SER A O 1
ATOM 618 N N . LEU A 1 83 ? -5.283 3.908 -5.135 1.00 89.81 83 LEU A N 1
ATOM 619 C CA . LEU A 1 83 ? -3.813 3.892 -5.202 1.00 89.81 83 LEU A CA 1
ATOM 620 C C . LEU A 1 83 ? -3.310 3.075 -6.394 1.00 89.81 83 LEU A C 1
ATOM 622 O O . LEU A 1 83 ? -2.436 3.540 -7.116 1.00 89.81 83 LEU A O 1
ATOM 626 N N . SER A 1 84 ? -3.940 1.928 -6.675 1.00 88.38 84 SER A N 1
ATOM 627 C CA . SER A 1 84 ? -3.588 1.074 -7.823 1.00 88.38 84 SER A CA 1
ATOM 628 C C . SER A 1 84 ? -3.754 1.757 -9.185 1.00 88.38 84 SER A C 1
ATOM 630 O O . SER A 1 84 ? -3.126 1.354 -10.157 1.00 88.38 84 SER A O 1
ATOM 632 N N . SER A 1 85 ? -4.603 2.785 -9.266 1.00 87.88 85 SER A N 1
ATOM 633 C CA . SER A 1 85 ? -4.825 3.564 -10.489 1.00 87.88 85 SER A CA 1
ATOM 634 C C . SER A 1 85 ? -3.966 4.829 -10.552 1.00 87.88 85 SER A C 1
ATOM 636 O O . SER A 1 85 ? -3.655 5.293 -11.64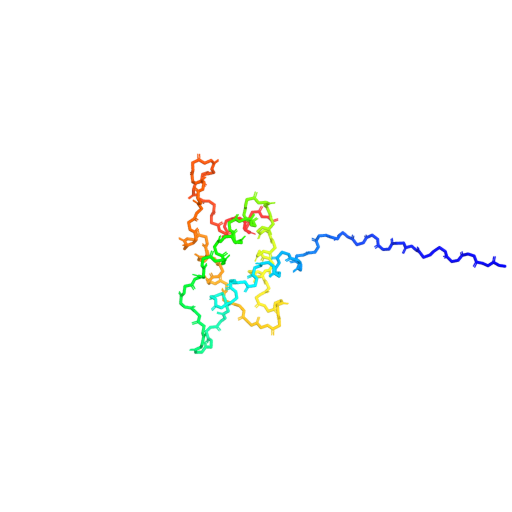4 1.00 87.88 85 SER A O 1
ATOM 638 N N . ILE A 1 86 ? -3.613 5.410 -9.401 1.00 90.75 86 ILE A N 1
ATOM 639 C CA . ILE A 1 86 ? -2.904 6.696 -9.320 1.00 90.75 86 ILE A CA 1
ATOM 640 C C . ILE A 1 86 ? -1.391 6.510 -9.257 1.00 90.75 86 ILE A C 1
ATOM 642 O O . ILE A 1 86 ? -0.664 7.338 -9.795 1.00 90.75 86 ILE A O 1
ATOM 646 N N . CYS A 1 87 ? -0.915 5.451 -8.604 1.00 89.62 87 CYS A N 1
ATOM 647 C CA . CYS A 1 87 ? 0.501 5.140 -8.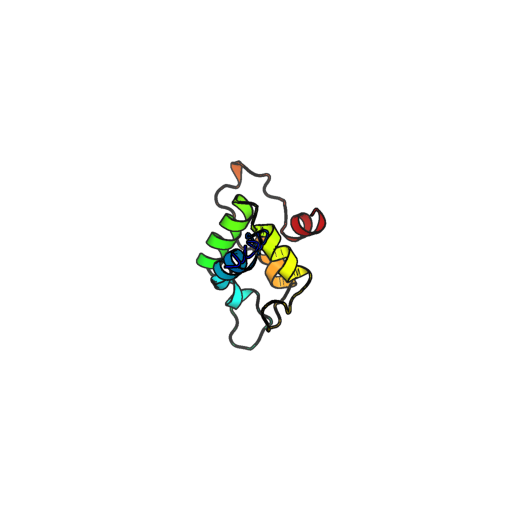495 1.00 89.62 87 CYS A CA 1
ATOM 648 C C . CYS A 1 87 ? 0.931 4.288 -9.696 1.00 89.62 87 CYS A C 1
ATOM 650 O O . CYS A 1 87 ? 0.641 3.091 -9.725 1.00 89.62 87 CYS A O 1
ATOM 652 N N . PRO A 1 88 ? 1.599 4.870 -10.712 1.00 75.50 88 PRO A N 1
ATOM 653 C CA . PRO A 1 88 ? 2.087 4.096 -11.842 1.00 75.50 88 PRO A CA 1
ATOM 654 C C . PRO A 1 88 ? 3.182 3.133 -11.370 1.00 75.50 88 PRO A C 1
ATOM 656 O O . PRO A 1 88 ? 4.090 3.522 -10.633 1.00 75.50 88 PRO A O 1
ATOM 659 N N . ARG A 1 89 ? 3.114 1.874 -11.810 1.00 71.44 89 ARG A N 1
ATOM 660 C CA . ARG A 1 89 ? 4.185 0.894 -11.590 1.00 71.44 89 ARG A CA 1
ATOM 661 C C . ARG A 1 89 ? 5.269 1.121 -12.639 1.00 71.44 89 ARG A C 1
ATOM 663 O O . ARG A 1 89 ? 4.977 1.133 -13.835 1.00 71.44 89 ARG A O 1
ATOM 670 N N . THR A 1 90 ? 6.508 1.303 -12.199 1.00 60.19 90 THR A N 1
ATOM 671 C CA . THR A 1 90 ? 7.649 1.610 -13.077 1.00 60.19 90 THR A CA 1
ATOM 672 C C . THR A 1 90 ? 7.977 0.452 -14.035 1.00 60.19 90 THR A C 1
ATOM 674 O O . THR A 1 90 ? 8.483 0.687 -15.129 1.00 60.19 90 THR A O 1
ATOM 677 N N . ASP A 1 91 ? 7.585 -0.783 -13.691 1.00 54.53 91 ASP A N 1
ATOM 678 C CA . ASP A 1 91 ? 7.900 -2.016 -14.431 1.00 54.53 91 ASP A CA 1
ATOM 679 C C . ASP A 1 91 ? 6.686 -2.641 -15.147 1.00 54.53 91 ASP A C 1
ATOM 681 O O . ASP A 1 91 ? 6.490 -3.862 -15.162 1.00 54.53 91 ASP A O 1
ATOM 685 N N . ALA A 1 92 ? 5.858 -1.807 -15.786 1.00 51.06 92 ALA A N 1
ATOM 686 C CA . ALA A 1 92 ? 4.661 -2.219 -16.536 1.00 51.06 92 ALA A CA 1
ATOM 687 C C . ALA A 1 92 ? 4.909 -3.262 -17.655 1.00 51.06 92 ALA A C 1
ATOM 689 O O . ALA A 1 92 ? 3.953 -3.819 -18.192 1.00 51.06 92 ALA A O 1
ATOM 690 N N . ALA A 1 93 ? 6.171 -3.537 -18.004 1.00 52.12 93 ALA A N 1
ATOM 691 C CA . ALA A 1 93 ? 6.576 -4.516 -19.011 1.00 52.12 93 ALA A CA 1
ATOM 692 C C . ALA A 1 93 ? 6.669 -5.968 -18.493 1.00 52.12 93 ALA A C 1
ATOM 694 O O . ALA A 1 93 ? 6.737 -6.886 -19.308 1.00 52.12 93 ALA A O 1
ATOM 695 N N . LYS A 1 94 ? 6.693 -6.200 -17.169 1.00 49.62 94 LYS A N 1
ATOM 696 C CA . LYS A 1 94 ? 6.937 -7.539 -16.584 1.00 49.62 94 LYS A CA 1
ATOM 697 C C . LYS A 1 94 ? 5.726 -8.151 -15.880 1.00 49.62 94 LYS A C 1
ATOM 699 O O . LYS A 1 94 ? 5.669 -9.365 -15.709 1.00 49.62 94 LYS A O 1
ATOM 704 N N . PHE A 1 95 ? 4.746 -7.326 -15.528 1.00 50.22 95 PHE A N 1
ATOM 705 C CA . PHE A 1 95 ? 3.497 -7.757 -14.914 1.00 50.22 95 PHE A CA 1
ATOM 706 C C . PHE A 1 95 ? 2.328 -7.248 -15.754 1.00 50.22 95 PHE A C 1
ATOM 708 O O . PHE A 1 95 ? 2.336 -6.072 -16.131 1.00 50.22 95 PHE A O 1
ATOM 715 N N . PRO A 1 96 ? 1.329 -8.096 -16.069 1.00 48.50 96 PRO A N 1
ATOM 716 C CA . PRO A 1 96 ? 0.141 -7.641 -16.771 1.00 48.50 96 PRO A CA 1
ATOM 717 C C . PRO A 1 96 ? -0.427 -6.469 -15.978 1.00 48.50 96 PRO A C 1
ATOM 719 O O . PRO A 1 96 ? -0.679 -6.572 -14.780 1.00 48.50 96 PRO A O 1
ATOM 722 N N . SER A 1 97 ? -0.546 -5.330 -16.646 1.00 54.91 97 SER A N 1
ATOM 723 C CA . SER A 1 97 ? -0.775 -4.005 -16.076 1.00 54.91 97 SER A CA 1
ATOM 724 C C . SER A 1 97 ? -2.189 -3.828 -15.492 1.00 54.91 97 SER A C 1
ATOM 726 O O . SER A 1 97 ? -2.852 -2.836 -15.781 1.00 54.91 97 SER A O 1
ATOM 728 N N . ARG A 1 98 ? -2.744 -4.829 -14.798 1.00 59.44 98 ARG A N 1
ATOM 729 C CA . ARG A 1 98 ? -4.199 -4.989 -14.688 1.00 59.44 98 ARG A CA 1
ATOM 730 C C . ARG A 1 98 ? -4.729 -5.624 -13.408 1.00 59.44 98 ARG A C 1
ATOM 732 O O . ARG A 1 98 ? -5.940 -5.762 -13.326 1.00 59.44 98 ARG A O 1
ATOM 739 N N . ILE A 1 99 ? -3.910 -6.010 -12.431 1.00 69.94 99 ILE A N 1
ATOM 740 C CA . ILE A 1 99 ? -4.481 -6.466 -11.154 1.00 69.94 99 ILE A CA 1
ATOM 741 C C . ILE A 1 99 ? -4.702 -5.226 -10.291 1.00 69.94 99 ILE A C 1
ATOM 743 O O . ILE A 1 99 ? -3.744 -4.625 -9.804 1.00 69.94 99 ILE A O 1
ATOM 747 N N . SER A 1 100 ? -5.961 -4.795 -10.169 1.00 82.94 100 SER A N 1
ATOM 748 C CA . SER A 1 100 ? -6.319 -3.741 -9.224 1.00 82.94 100 SER A CA 1
ATOM 749 C C . SER A 1 100 ? -6.162 -4.267 -7.801 1.00 82.94 100 SER A C 1
ATOM 751 O O . SER A 1 100 ? -6.296 -5.463 -7.546 1.00 82.94 100 SER A O 1
ATOM 753 N N . LEU A 1 101 ? -5.937 -3.360 -6.848 1.00 86.44 101 LEU A N 1
ATOM 754 C CA . LEU A 1 101 ? -5.923 -3.718 -5.431 1.00 86.44 101 LEU A CA 1
ATOM 755 C C . LEU A 1 101 ? -7.222 -4.414 -4.998 1.00 86.44 101 LEU A C 1
ATOM 757 O O . LEU A 1 101 ? -7.172 -5.288 -4.144 1.00 86.44 101 LEU A O 1
ATOM 761 N N . LYS A 1 102 ? -8.363 -4.075 -5.618 1.00 86.50 102 LYS A N 1
ATOM 762 C CA . LYS A 1 102 ? -9.633 -4.761 -5.335 1.00 86.50 102 LYS A CA 1
ATOM 763 C C . LYS A 1 102 ? -9.562 -6.248 -5.696 1.00 86.50 102 LYS A C 1
ATOM 765 O O . LYS A 1 102 ? -9.825 -7.081 -4.842 1.00 86.50 102 LYS A O 1
ATOM 770 N N . ASP A 1 103 ? -9.114 -6.554 -6.915 1.00 86.00 103 ASP A N 1
ATOM 771 C CA . ASP A 1 103 ? -9.121 -7.914 -7.453 1.00 86.00 103 ASP A CA 1
ATOM 772 C C . ASP A 1 103 ? -8.104 -8.775 -6.699 1.00 86.00 103 ASP A C 1
ATOM 774 O O . ASP A 1 103 ? -8.323 -9.959 -6.466 1.00 86.00 103 ASP A O 1
ATOM 778 N N . PHE A 1 104 ? -6.996 -8.157 -6.277 1.00 84.94 104 PHE A N 1
ATOM 779 C CA . PHE A 1 104 ? -6.000 -8.801 -5.432 1.00 84.94 104 PHE A CA 1
ATOM 780 C C . PHE A 1 104 ? -6.585 -9.211 -4.072 1.00 84.94 104 PHE A C 1
ATOM 782 O O . PHE A 1 104 ? -6.423 -10.353 -3.647 1.00 84.94 104 PHE A O 1
ATOM 789 N N . CYS A 1 105 ? -7.289 -8.295 -3.402 1.00 86.44 105 CYS A N 1
ATOM 790 C CA . CYS A 1 105 ? -7.848 -8.548 -2.076 1.00 86.44 105 CYS A CA 1
ATOM 791 C C . CYS A 1 105 ? -9.078 -9.465 -2.086 1.00 86.44 105 CYS A C 1
ATOM 793 O O . CYS A 1 105 ? -9.357 -10.097 -1.078 1.00 86.44 105 CYS A O 1
ATOM 795 N N . GLU A 1 106 ? -9.813 -9.551 -3.197 1.00 83.94 106 GLU A N 1
ATOM 796 C CA . GLU A 1 106 ? -10.928 -10.497 -3.357 1.00 83.94 106 GLU A CA 1
ATOM 797 C C . GLU A 1 106 ? -10.458 -11.926 -3.679 1.00 83.94 106 GLU A C 1
ATOM 799 O O . GLU A 1 106 ? -11.209 -12.880 -3.478 1.00 83.94 106 GLU A O 1
ATOM 804 N N . GLY A 1 107 ? -9.234 -12.082 -4.194 1.00 66.81 107 GLY A N 1
ATOM 805 C CA . GLY A 1 107 ? -8.655 -13.375 -4.569 1.00 66.81 107 GLY A CA 1
ATOM 806 C C . GLY A 1 107 ? -7.840 -14.076 -3.477 1.00 66.81 107 GLY A C 1
ATOM 807 O O . GLY A 1 107 ? -7.338 -15.170 -3.740 1.00 66.81 107 GLY A O 1
ATOM 808 N N . THR A 1 108 ? -7.681 -13.460 -2.302 1.00 54.75 108 THR A N 1
ATOM 809 C CA . THR A 1 108 ? -6.894 -13.977 -1.165 1.00 54.75 108 THR A CA 1
ATOM 810 C C . THR A 1 108 ? -7.814 -14.336 -0.006 1.00 54.75 108 THR A C 1
ATOM 812 O O . THR A 1 108 ? -7.585 -15.395 0.619 1.00 54.75 108 THR A O 1
#

Secondary structure (DSSP, 8-state):
---------------THHHHHHTGGGHHHHB---TT--SS--HHHHHHHHHHHHHTTTHHHHHHHH-TTTTSS-B-HHHHHHHHHHS--TTTTTS-TT--HHHHHH--

pLDDT: mean 77.59, std 15.52, range [37.5, 92.75]

InterPro domains:
  IPR016140 Bifunctional inhibitor/plant lipid transfer protein/seed storage helical domain [PF14368] (8-93)
  IPR036312 Bifunctional inhibitor/plant lipid transfer protein/seed storage helical domain superfamily [G3DSA:1.10.110.10] (14-94)
  IPR036312 Bifunctional inhibitor/plant lipid transfer protein/seed storage helical domain superfamily [SSF47699] (15-91)
  IPR053353 Plant lipid transfer GPI-anchored [PTHR35747] (3-107)

Organism: Macleaya cordata (NCBI:txid56857)

Foldseek 3Di:
DDDDPDPPPPDVPPDLPVLVVQLVQQCLQFADDDPRRDVARDLSNLVSCLVCVVVVVLLSVLVCLVPQCPVVGGTHNVRSQCSLVRRDRPCCVPDPSDCGSVNVSVVD